Protein AF-A0A3S8ZA54-F1 (afdb_monomer_lite)

Foldseek 3Di:
DDDDDDDDDDDDDDDDDDDDDDDPDPPDPPPPPVPPPQDLDPQCPVVVVQQVVVCVVQVFAWQKWADDPQWIWTWTQDPQWTWIWIDGPPDIDIDTPGGDDPLSVVLVVQFPAGQVNLQSLQSVVPPAHFRMKHFDRPPHNKIWTWGDDPNDIWTWIAHRHPRDIDTDDDPD

Structure (mmCIF, N/CA/C/O backbone):
data_AF-A0A3S8ZA54-F1
#
_entry.id   AF-A0A3S8ZA54-F1
#
loop_
_atom_site.group_PDB
_atom_site.id
_atom_site.type_symbol
_atom_site.label_atom_id
_atom_site.label_alt_id
_atom_site.label_comp_id
_atom_site.label_asym_id
_atom_site.label_entity_id
_atom_site.label_seq_id
_atom_site.pdbx_PDB_ins_code
_atom_site.Cartn_x
_atom_site.Cartn_y
_atom_site.Cartn_z
_atom_site.occupancy
_atom_site.B_iso_or_equiv
_atom_site.auth_seq_id
_atom_site.auth_comp_id
_atom_site.auth_asym_id
_atom_site.auth_atom_id
_atom_site.pdbx_PDB_model_num
ATOM 1 N N . MET A 1 1 ? 38.307 -68.777 -44.151 1.00 34.78 1 MET A N 1
ATOM 2 C CA . MET A 1 1 ? 38.525 -69.074 -42.720 1.00 34.78 1 MET A CA 1
ATOM 3 C C . MET A 1 1 ? 37.681 -68.103 -41.916 1.00 34.78 1 MET A C 1
ATOM 5 O O . MET A 1 1 ? 37.794 -66.921 -42.185 1.00 34.78 1 MET A O 1
ATOM 9 N N . ASN A 1 2 ? 36.832 -68.652 -41.040 1.00 37.47 2 ASN A N 1
ATOM 10 C CA . ASN A 1 2 ? 36.289 -68.130 -39.772 1.00 37.47 2 ASN A CA 1
ATOM 11 C C . ASN A 1 2 ? 35.809 -66.656 -39.742 1.00 37.47 2 ASN A C 1
ATOM 13 O O . ASN A 1 2 ? 36.573 -65.750 -40.010 1.00 37.47 2 ASN A O 1
ATOM 17 N N . GLY A 1 3 ? 34.593 -66.310 -39.331 1.00 37.53 3 GLY A N 1
ATOM 18 C CA . GLY A 1 3 ? 33.652 -67.047 -38.510 1.00 37.53 3 GLY A CA 1
ATOM 19 C C . GLY A 1 3 ? 32.337 -66.281 -38.340 1.00 37.53 3 GLY A C 1
ATOM 20 O O . GLY A 1 3 ? 32.199 -65.103 -38.649 1.00 37.53 3 GLY A O 1
ATOM 21 N N . MET A 1 4 ? 31.373 -67.063 -37.892 1.00 36.94 4 MET A N 1
ATOM 22 C CA . MET A 1 4 ? 29.955 -66.823 -37.678 1.00 36.94 4 MET A CA 1
ATOM 23 C C . MET A 1 4 ? 29.701 -66.086 -36.349 1.00 36.94 4 MET A C 1
ATOM 25 O O . MET A 1 4 ? 30.394 -66.386 -35.387 1.00 36.94 4 MET A O 1
ATOM 29 N N . TRP A 1 5 ? 28.666 -65.233 -36.282 1.00 38.31 5 TRP A N 1
ATOM 30 C CA . TRP A 1 5 ? 27.576 -65.193 -35.270 1.00 38.31 5 TRP A CA 1
ATOM 31 C C . TRP A 1 5 ? 26.669 -63.974 -35.574 1.00 38.31 5 TRP A C 1
ATOM 33 O O . TRP A 1 5 ? 27.153 -62.858 -35.668 1.00 38.31 5 TRP A O 1
ATOM 43 N N . LYS A 1 6 ? 25.419 -64.162 -36.042 1.00 42.44 6 LYS A N 1
ATOM 44 C CA . LYS A 1 6 ? 24.161 -64.281 -35.255 1.00 42.44 6 LYS A CA 1
ATOM 45 C C . LYS A 1 6 ? 23.939 -63.052 -34.330 1.00 42.44 6 LYS A C 1
ATOM 47 O O . LYS A 1 6 ? 24.800 -62.797 -33.513 1.00 42.44 6 LYS A O 1
ATOM 52 N N . ARG A 1 7 ? 22.802 -62.332 -34.284 1.00 42.28 7 ARG A N 1
ATOM 53 C CA . ARG A 1 7 ? 21.432 -62.508 -34.821 1.00 42.28 7 ARG A CA 1
ATOM 54 C C . ARG A 1 7 ? 20.533 -61.345 -34.284 1.00 42.28 7 ARG A C 1
ATOM 56 O O . ARG A 1 7 ? 20.831 -60.866 -33.198 1.00 42.28 7 ARG A O 1
ATOM 63 N N . TRP A 1 8 ? 19.402 -61.050 -34.958 1.00 34.47 8 TRP A N 1
ATOM 64 C CA . TRP A 1 8 ? 18.222 -60.225 -34.541 1.00 34.47 8 TRP A CA 1
ATOM 65 C C . TRP A 1 8 ? 18.430 -58.689 -34.487 1.00 34.47 8 TRP A C 1
ATOM 67 O O . TRP A 1 8 ? 19.522 -58.249 -34.181 1.00 34.47 8 TRP A O 1
ATOM 77 N N . ALA A 1 9 ? 17.480 -57.793 -34.786 1.00 39.09 9 ALA A N 1
ATOM 78 C CA . ALA A 1 9 ? 16.018 -57.845 -34.879 1.00 39.09 9 ALA A CA 1
ATOM 79 C C . ALA A 1 9 ? 15.510 -56.781 -35.897 1.00 39.09 9 ALA A C 1
ATOM 81 O O . ALA A 1 9 ? 16.189 -55.789 -36.137 1.00 39.09 9 ALA A O 1
ATOM 82 N N . ALA A 1 10 ? 14.442 -57.089 -36.645 1.00 38.06 10 ALA A N 1
ATOM 83 C CA . ALA A 1 10 ? 13.109 -56.454 -36.558 1.00 38.06 10 ALA A CA 1
ATOM 84 C C . ALA A 1 10 ? 13.080 -54.975 -37.010 1.00 38.06 10 ALA A C 1
ATOM 86 O O . ALA A 1 10 ? 13.589 -54.095 -36.333 1.00 38.06 10 ALA A O 1
ATOM 87 N N . ALA A 1 11 ? 12.653 -54.720 -38.251 1.00 37.09 11 ALA A N 1
ATOM 88 C CA . ALA A 1 11 ? 11.262 -54.393 -38.622 1.00 37.09 11 ALA A CA 1
ATOM 89 C C . ALA A 1 11 ? 10.904 -52.947 -38.228 1.00 37.09 11 ALA A C 1
ATOM 91 O O . ALA A 1 11 ? 10.769 -52.631 -37.057 1.00 37.09 11 ALA A O 1
ATOM 92 N N . ALA A 1 12 ? 10.935 -52.046 -39.214 1.00 37.03 12 ALA A N 1
ATOM 93 C CA . ALA A 1 12 ? 9.744 -51.507 -39.892 1.00 37.03 12 ALA A CA 1
ATOM 94 C C . ALA A 1 12 ? 9.134 -50.350 -39.078 1.00 37.03 12 ALA A C 1
ATOM 96 O O . ALA A 1 12 ? 8.726 -50.525 -37.942 1.00 37.03 12 ALA A O 1
ATOM 97 N N . LEU A 1 13 ? 9.101 -49.128 -39.602 1.00 37.69 13 LEU A N 1
ATOM 98 C CA . LEU A 1 13 ? 8.132 -48.767 -40.628 1.00 37.69 13 LEU A CA 1
ATOM 99 C C . LEU A 1 13 ? 8.677 -47.648 -41.533 1.00 37.69 13 LEU A C 1
ATOM 101 O O . LEU A 1 13 ? 9.100 -46.598 -41.060 1.00 37.69 13 LEU A O 1
ATOM 105 N N . VAL A 1 14 ? 8.614 -47.878 -42.841 1.00 46.19 14 VAL A N 1
ATOM 106 C CA . VAL A 1 14 ? 8.621 -46.840 -43.878 1.00 46.19 14 VAL A CA 1
ATOM 107 C C . VAL A 1 14 ? 7.166 -46.631 -44.278 1.00 46.19 14 VAL A C 1
ATOM 109 O O . VAL A 1 14 ? 6.482 -47.628 -44.470 1.00 46.19 14 VAL A O 1
ATOM 112 N N . LEU A 1 15 ? 6.716 -45.383 -44.417 1.00 35.38 15 LEU A N 1
ATOM 113 C CA . LEU A 1 15 ? 5.737 -44.909 -45.414 1.00 35.38 15 LEU A CA 1
ATOM 114 C C . LEU A 1 15 ? 5.642 -43.376 -45.233 1.00 35.38 15 LEU A C 1
ATOM 116 O O . LEU A 1 15 ? 5.084 -42.903 -44.252 1.00 35.38 15 LEU A O 1
ATOM 120 N N . SER A 1 16 ? 6.452 -42.588 -45.944 1.00 48.59 16 SER A N 1
ATOM 121 C CA . SER A 1 16 ? 6.253 -42.087 -47.320 1.00 48.59 16 SER A CA 1
ATOM 122 C C . SER A 1 16 ? 5.250 -40.941 -47.404 1.00 48.59 16 SER A C 1
ATOM 124 O O . SER A 1 16 ? 4.060 -41.206 -47.317 1.00 48.59 16 SER A O 1
ATOM 126 N N . VAL A 1 17 ? 5.726 -39.739 -47.761 1.00 40.97 17 VAL A N 1
ATOM 127 C CA . VAL A 1 17 ? 5.176 -38.971 -48.893 1.00 40.97 17 VAL A CA 1
ATOM 128 C C . VAL A 1 17 ? 6.304 -38.167 -49.564 1.00 40.97 17 VAL A C 1
ATOM 130 O O . VAL A 1 17 ? 7.225 -37.704 -48.899 1.00 40.97 17 VAL A O 1
ATOM 133 N N . ALA A 1 18 ? 6.214 -38.106 -50.895 1.00 40.75 18 ALA A N 1
ATOM 134 C CA . ALA A 1 18 ? 6.870 -37.243 -51.884 1.00 40.75 18 ALA A CA 1
ATOM 135 C C . ALA A 1 18 ? 7.381 -35.881 -51.362 1.00 40.75 18 ALA A C 1
ATOM 137 O O . ALA A 1 18 ? 6.789 -35.303 -50.466 1.00 40.75 18 ALA A O 1
ATOM 138 N N . GLY A 1 19 ? 8.433 -35.256 -51.886 1.00 34.53 19 GLY A N 1
ATOM 139 C CA . GLY A 1 19 ? 9.005 -35.296 -53.228 1.00 34.53 19 GLY A CA 1
ATOM 140 C C . GLY A 1 19 ? 9.179 -33.847 -53.704 1.00 34.53 19 GLY A C 1
ATOM 141 O O . GLY A 1 19 ? 8.185 -33.138 -53.760 1.00 34.53 19 GLY A O 1
ATOM 142 N N . CYS A 1 20 ? 10.420 -33.474 -54.066 1.00 39.59 20 CYS A N 1
ATOM 143 C CA . CYS A 1 20 ? 10.855 -32.247 -54.771 1.00 39.59 20 CYS A CA 1
ATOM 144 C C . CYS A 1 20 ? 10.571 -30.893 -54.073 1.00 39.59 20 CYS A C 1
ATOM 146 O O . CYS A 1 20 ? 9.511 -30.679 -53.522 1.00 39.59 20 CYS A O 1
ATOM 148 N N . ALA A 1 21 ? 11.408 -29.859 -54.105 1.00 39.62 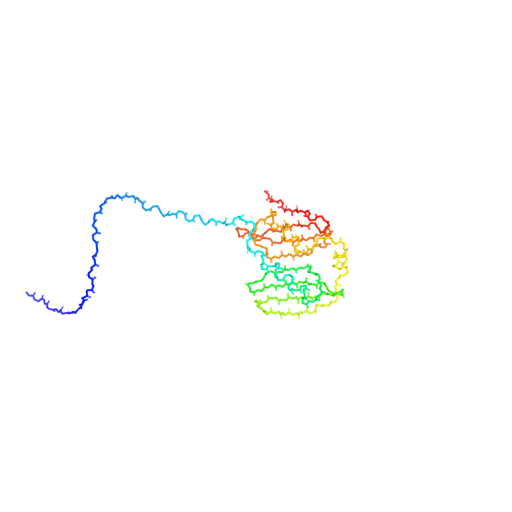21 ALA A N 1
ATOM 149 C CA . ALA A 1 21 ? 12.748 -29.614 -54.617 1.00 39.62 21 ALA A CA 1
ATOM 150 C C . ALA A 1 21 ? 13.157 -28.206 -54.105 1.00 39.62 21 ALA A C 1
ATOM 152 O O . ALA A 1 21 ? 12.297 -27.342 -54.004 1.00 39.62 21 ALA A O 1
ATOM 153 N N . THR A 1 22 ? 14.451 -27.999 -53.826 1.00 50.91 22 THR A N 1
ATOM 154 C CA . THR A 1 22 ? 15.208 -26.722 -53.877 1.00 50.91 22 THR A CA 1
ATOM 155 C C . THR A 1 22 ? 14.576 -25.468 -53.242 1.00 50.91 22 THR A C 1
ATOM 157 O O . THR A 1 22 ? 13.712 -24.831 -53.836 1.00 50.91 22 THR A O 1
ATOM 160 N N . THR A 1 23 ? 15.127 -25.021 -52.112 1.00 47.66 23 THR A N 1
ATOM 161 C CA . THR A 1 23 ? 15.964 -23.805 -51.996 1.00 47.66 23 THR A CA 1
ATOM 162 C C . THR A 1 23 ? 16.631 -23.873 -50.617 1.00 47.66 23 THR A C 1
ATOM 164 O O . THR A 1 23 ? 15.945 -23.991 -49.608 1.00 47.66 23 THR A O 1
ATOM 167 N N . ASP A 1 24 ? 17.965 -23.913 -50.590 1.00 50.34 24 ASP A N 1
ATOM 168 C CA . ASP A 1 24 ? 18.790 -23.836 -49.375 1.00 50.34 24 ASP A CA 1
ATOM 169 C C . ASP A 1 24 ? 18.752 -22.381 -48.873 1.00 50.34 24 ASP A C 1
ATOM 171 O O . ASP A 1 24 ? 19.684 -21.606 -49.081 1.00 50.34 24 ASP A O 1
ATOM 175 N N . ASP A 1 25 ? 17.628 -21.969 -48.288 1.00 53.06 25 ASP A N 1
ATOM 176 C CA . ASP A 1 25 ? 17.610 -20.766 -47.462 1.00 53.06 25 ASP A CA 1
ATOM 177 C C . ASP A 1 25 ? 18.165 -21.152 -46.085 1.00 53.06 25 ASP A C 1
ATOM 179 O O . ASP A 1 25 ? 17.666 -22.106 -45.473 1.00 53.06 25 ASP A O 1
ATOM 183 N N . PRO A 1 26 ? 19.205 -20.468 -45.571 1.00 56.91 26 PRO A N 1
ATOM 184 C CA . PRO A 1 26 ? 19.686 -20.743 -44.230 1.00 56.91 26 PRO A CA 1
ATOM 185 C C . PRO A 1 26 ? 18.531 -20.532 -43.250 1.00 56.91 26 PRO A C 1
ATOM 187 O O . PRO A 1 26 ? 17.890 -19.482 -43.248 1.00 56.91 26 PRO A O 1
ATOM 190 N N . TYR A 1 27 ? 18.268 -21.534 -42.409 1.00 54.16 27 TYR A N 1
ATOM 191 C CA . TYR A 1 27 ? 17.328 -21.397 -41.304 1.00 54.16 27 TYR A CA 1
ATOM 192 C C . TYR A 1 2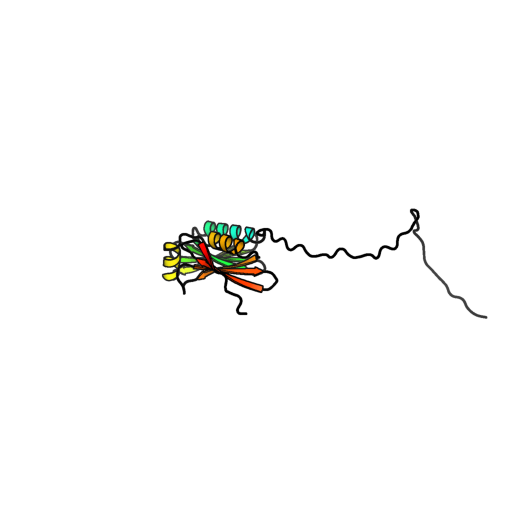7 ? 17.854 -20.320 -40.349 1.00 54.16 27 TYR A C 1
ATOM 194 O O . TYR A 1 27 ? 18.735 -20.571 -39.526 1.00 54.16 27 TYR A O 1
ATOM 202 N N . ILE A 1 28 ? 17.334 -19.104 -40.492 1.00 56.88 28 ILE A N 1
ATOM 203 C CA . ILE A 1 28 ? 17.448 -18.052 -39.490 1.00 56.88 28 ILE A CA 1
ATOM 204 C C . ILE A 1 28 ? 16.364 -18.392 -38.463 1.00 56.88 28 ILE A C 1
ATOM 206 O O . ILE A 1 28 ? 15.182 -18.323 -38.816 1.00 56.88 28 ILE A O 1
ATOM 210 N N . PRO A 1 29 ? 16.704 -18.822 -37.231 1.00 45.53 29 PRO A N 1
ATOM 211 C CA . PRO A 1 29 ? 15.678 -18.955 -36.208 1.00 45.53 29 PRO A CA 1
ATOM 212 C C . PRO A 1 29 ? 14.992 -17.591 -36.087 1.00 45.53 29 PRO A C 1
ATOM 214 O O . PRO A 1 29 ? 15.700 -16.579 -36.115 1.00 45.53 29 PRO A O 1
ATOM 217 N N . PRO A 1 30 ? 13.653 -17.516 -35.976 1.00 42.28 30 PRO A N 1
ATOM 218 C CA . PRO A 1 30 ? 13.045 -16.251 -35.613 1.00 42.28 30 PRO A CA 1
ATOM 219 C C . PRO A 1 30 ? 13.743 -15.808 -34.331 1.00 42.28 30 PRO A C 1
ATOM 221 O O . PRO A 1 30 ? 13.799 -16.576 -33.365 1.00 42.28 30 PRO A O 1
ATOM 224 N N . SER A 1 31 ? 14.354 -14.622 -34.354 1.00 45.94 31 SER A N 1
ATOM 225 C CA . SER A 1 31 ? 14.771 -13.965 -33.127 1.00 45.94 31 SER A CA 1
ATOM 226 C C . SER A 1 31 ? 13.528 -13.929 -32.259 1.00 45.94 31 SER A C 1
ATOM 228 O O . SER A 1 31 ? 12.608 -13.160 -32.520 1.00 45.94 31 SER A O 1
ATOM 230 N N . ALA A 1 32 ? 13.475 -14.801 -31.258 1.00 45.22 32 ALA A N 1
ATOM 231 C CA . ALA A 1 32 ? 12.578 -14.638 -30.140 1.00 45.22 32 ALA A CA 1
ATOM 232 C C . ALA A 1 32 ? 13.137 -13.459 -29.340 1.00 45.22 32 ALA A C 1
ATOM 234 O O . ALA A 1 32 ? 13.717 -13.622 -28.272 1.00 45.22 32 ALA A O 1
ATOM 235 N N . THR A 1 33 ? 13.023 -12.255 -29.900 1.00 40.66 33 THR A N 1
ATOM 236 C CA . THR A 1 33 ? 12.753 -11.090 -29.077 1.00 40.66 33 THR A CA 1
ATOM 237 C C . THR A 1 33 ? 11.468 -11.453 -28.365 1.00 40.66 33 THR A C 1
ATOM 239 O O . THR A 1 33 ? 10.404 -11.472 -28.978 1.00 40.66 33 THR A O 1
ATOM 242 N N . ALA A 1 34 ? 11.602 -11.880 -27.110 1.00 40.81 34 ALA A N 1
ATOM 243 C CA . ALA A 1 34 ? 10.499 -11.826 -26.182 1.00 40.81 34 ALA A CA 1
ATOM 244 C C . ALA A 1 34 ? 10.001 -10.385 -26.267 1.00 40.81 34 ALA A C 1
ATOM 246 O O . ALA A 1 34 ? 10.707 -9.458 -25.870 1.00 40.81 34 ALA A O 1
ATOM 247 N N . GLU A 1 35 ? 8.864 -10.190 -26.925 1.00 37.69 35 GLU A N 1
ATOM 248 C CA . GLU A 1 35 ? 8.132 -8.945 -26.823 1.00 37.69 35 GLU A CA 1
ATOM 249 C C . GLU A 1 35 ? 7.751 -8.872 -25.347 1.00 37.69 35 GLU A C 1
ATOM 251 O O . GLU A 1 35 ? 6.853 -9.578 -24.891 1.00 37.69 35 GLU A O 1
ATOM 256 N N . ILE A 1 36 ? 8.541 -8.130 -24.568 1.00 41.06 36 ILE A N 1
ATOM 257 C CA . ILE A 1 36 ? 8.117 -7.706 -23.245 1.00 41.06 36 ILE A CA 1
ATOM 258 C C . ILE A 1 36 ? 6.880 -6.870 -23.529 1.00 41.06 36 ILE A C 1
ATOM 260 O O . ILE A 1 36 ? 6.958 -5.838 -24.197 1.00 41.06 36 ILE A O 1
ATOM 264 N N . ASP A 1 37 ? 5.731 -7.398 -23.129 1.00 40.78 37 ASP A N 1
ATOM 265 C CA . ASP A 1 37 ? 4.467 -6.693 -23.192 1.00 40.78 37 ASP A CA 1
ATOM 266 C C . ASP A 1 37 ? 4.596 -5.443 -22.313 1.00 40.78 37 ASP A C 1
ATOM 268 O O . ASP A 1 37 ? 4.563 -5.520 -21.087 1.00 40.78 37 ASP A O 1
ATOM 272 N N . THR A 1 38 ? 4.844 -4.301 -22.956 1.00 41.66 38 THR A N 1
ATOM 273 C CA . THR A 1 38 ? 4.939 -2.972 -22.337 1.00 41.66 38 THR A CA 1
ATOM 274 C C . THR A 1 38 ? 3.587 -2.260 -22.306 1.00 41.66 38 THR A C 1
ATOM 276 O O . THR A 1 38 ? 3.522 -1.052 -22.069 1.00 41.66 38 THR A O 1
ATOM 279 N N . SER A 1 39 ? 2.486 -2.989 -22.531 1.00 41.06 39 SER A N 1
ATOM 280 C CA . SER A 1 39 ? 1.160 -2.544 -22.102 1.00 41.06 39 SER A CA 1
ATOM 281 C C . SER A 1 39 ? 1.221 -2.228 -20.596 1.00 41.06 39 SER A C 1
ATOM 283 O O . SER A 1 39 ? 1.932 -2.938 -19.884 1.00 41.06 39 SER A O 1
ATOM 285 N N . PRO A 1 40 ? 0.540 -1.189 -20.076 1.00 46.25 40 PRO A N 1
ATOM 286 C CA . PRO A 1 40 ? 0.483 -0.934 -18.631 1.00 46.25 40 PRO A CA 1
ATOM 287 C C . PRO A 1 40 ? -0.066 -2.202 -17.948 1.00 46.25 40 PRO A C 1
ATOM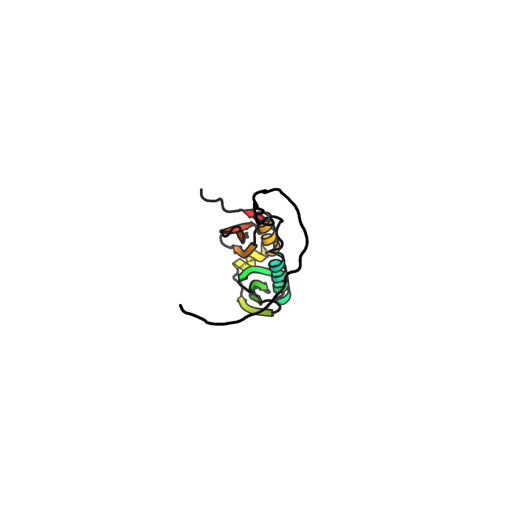 289 O O . PRO A 1 40 ? -1.231 -2.557 -18.115 1.00 46.25 40 PRO A O 1
ATOM 292 N N . GLY A 1 41 ? 0.823 -3.003 -17.358 1.00 39.94 41 GLY A N 1
ATOM 293 C CA . GLY A 1 41 ? 0.723 -4.458 -17.510 1.00 39.94 41 GLY A CA 1
ATOM 294 C C . GLY A 1 41 ? -0.312 -5.175 -16.624 1.00 39.94 41 GLY A C 1
ATOM 295 O O . GLY A 1 41 ? -0.590 -4.742 -15.506 1.00 39.94 41 GLY A O 1
ATOM 296 N N . PRO A 1 42 ? -0.803 -6.360 -17.047 1.00 44.81 42 PRO A N 1
ATOM 297 C CA . PRO A 1 42 ? -1.717 -7.247 -16.303 1.00 44.81 42 PRO A CA 1
ATOM 298 C C . PRO A 1 42 ? -1.122 -7.913 -15.036 1.00 44.81 42 PRO A C 1
ATOM 300 O O . PRO A 1 42 ? -1.687 -8.882 -14.529 1.00 44.81 42 PRO A O 1
ATOM 303 N N . ALA A 1 43 ? 0.002 -7.421 -14.500 1.00 57.66 43 ALA A N 1
ATOM 304 C CA . ALA A 1 43 ? 0.672 -7.997 -13.328 1.00 57.66 43 ALA A CA 1
ATOM 305 C C . ALA A 1 43 ? 0.119 -7.487 -11.982 1.00 57.66 43 ALA A C 1
ATOM 307 O O . ALA A 1 43 ? 0.200 -8.196 -10.981 1.00 57.66 43 ALA A O 1
ATOM 308 N N . ASN A 1 44 ? -0.478 -6.289 -11.945 1.00 74.31 44 ASN A N 1
ATOM 309 C CA . ASN A 1 44 ? -0.911 -5.670 -10.685 1.00 74.31 44 ASN A CA 1
ATOM 310 C C . ASN A 1 44 ? -2.390 -5.941 -10.350 1.00 74.31 44 ASN A C 1
ATOM 312 O O . ASN A 1 44 ? -2.821 -5.673 -9.237 1.00 74.31 44 ASN A O 1
ATOM 316 N N . THR A 1 45 ? -3.189 -6.534 -11.245 1.00 84.12 45 THR A N 1
ATOM 317 C CA . THR A 1 45 ? -4.606 -6.849 -10.952 1.00 84.12 45 THR A CA 1
ATOM 318 C C . THR A 1 45 ? -4.773 -7.705 -9.691 1.00 84.12 45 THR A C 1
ATOM 320 O O . THR A 1 45 ? -5.730 -7.528 -8.933 1.00 84.12 45 THR A O 1
ATOM 323 N N . GLU A 1 46 ? -3.819 -8.602 -9.431 1.00 88.50 46 GLU A N 1
ATOM 324 C CA . GLU A 1 46 ? -3.795 -9.404 -8.209 1.00 88.50 46 GLU A CA 1
ATOM 325 C C . GLU A 1 46 ? -3.588 -8.543 -6.953 1.00 88.50 46 GLU A C 1
ATOM 327 O O . GLU A 1 46 ? -4.320 -8.726 -5.981 1.00 88.50 46 GLU A O 1
ATOM 332 N N . ILE A 1 47 ? -2.672 -7.563 -6.979 1.00 92.00 47 ILE A N 1
ATOM 333 C CA . ILE A 1 47 ? -2.392 -6.713 -5.809 1.00 92.00 47 ILE A CA 1
ATOM 334 C C . ILE A 1 47 ? -3.610 -5.873 -5.427 1.00 92.00 47 ILE A C 1
ATOM 336 O O . ILE A 1 47 ? -3.953 -5.806 -4.249 1.00 92.00 47 ILE A O 1
ATOM 340 N N . PHE A 1 48 ? -4.322 -5.323 -6.415 1.00 93.62 48 PHE A N 1
ATOM 341 C CA . PHE A 1 48 ? -5.548 -4.557 -6.181 1.00 93.62 48 PHE A CA 1
ATOM 342 C C . PHE A 1 48 ? -6.646 -5.425 -5.569 1.00 93.62 48 PHE A C 1
ATOM 344 O O . PHE A 1 48 ? -7.250 -5.046 -4.569 1.00 93.62 48 PHE A O 1
ATOM 351 N N . SER A 1 49 ? -6.840 -6.631 -6.112 1.00 93.12 49 SER A N 1
ATOM 352 C CA . SER A 1 49 ? -7.824 -7.585 -5.586 1.00 93.12 49 SER A CA 1
ATOM 353 C C . SER A 1 49 ? -7.501 -7.998 -4.147 1.00 93.12 49 SER A C 1
ATOM 355 O O . SER A 1 49 ? -8.399 -8.232 -3.340 1.00 93.12 49 SER A O 1
ATOM 357 N N . VAL A 1 50 ? -6.213 -8.118 -3.812 1.00 94.62 50 VAL A N 1
ATOM 358 C CA . VAL A 1 50 ? -5.773 -8.451 -2.456 1.00 94.62 50 VAL A CA 1
ATOM 359 C C . VAL A 1 50 ? -5.981 -7.286 -1.492 1.00 94.62 50 VAL A C 1
ATOM 361 O O . VAL A 1 50 ? -6.468 -7.529 -0.388 1.00 94.62 50 VAL A O 1
ATOM 364 N N . ILE A 1 51 ? -5.649 -6.056 -1.892 1.00 96.56 51 ILE A N 1
ATOM 365 C CA . ILE A 1 51 ? -5.891 -4.853 -1.086 1.00 96.56 51 ILE A CA 1
ATOM 366 C C . ILE A 1 51 ? -7.384 -4.733 -0.776 1.00 96.56 51 ILE A C 1
ATOM 368 O O . ILE A 1 51 ? -7.750 -4.742 0.396 1.00 96.56 51 ILE A O 1
ATOM 372 N N . GLU A 1 52 ? -8.243 -4.773 -1.799 1.00 95.81 52 GLU A N 1
ATOM 373 C CA . GLU A 1 52 ? -9.701 -4.689 -1.635 1.00 95.81 52 GLU A CA 1
ATOM 374 C C . GLU A 1 52 ? -10.224 -5.786 -0.694 1.00 95.81 52 GLU A C 1
ATOM 376 O O . GLU A 1 52 ? -11.022 -5.539 0.215 1.00 95.81 52 GLU A O 1
ATOM 381 N N . ARG A 1 53 ? -9.739 -7.023 -0.864 1.00 95.56 53 ARG A N 1
ATOM 382 C CA . ARG A 1 53 ? -10.137 -8.142 -0.004 1.00 95.56 53 ARG A CA 1
ATOM 383 C C . ARG A 1 53 ? -9.663 -7.958 1.436 1.00 95.56 53 ARG A C 1
ATOM 385 O O . ARG A 1 53 ? -10.387 -8.342 2.351 1.00 95.56 53 ARG A O 1
ATOM 392 N N . ALA A 1 54 ? -8.462 -7.424 1.648 1.00 96.81 54 ALA A N 1
ATOM 393 C CA . ALA A 1 54 ? -7.928 -7.167 2.979 1.00 96.81 54 ALA A CA 1
ATOM 394 C C . ALA A 1 54 ? -8.720 -6.065 3.690 1.00 96.81 54 ALA A C 1
ATOM 396 O O . ALA A 1 54 ? -9.182 -6.294 4.808 1.00 96.81 54 ALA A O 1
ATOM 397 N N . GLU A 1 55 ? -8.945 -4.937 3.016 1.00 97.06 55 GLU A N 1
ATOM 398 C CA . GLU A 1 55 ? -9.754 -3.813 3.499 1.00 97.06 55 GLU A CA 1
ATOM 399 C C . GLU A 1 55 ? -11.177 -4.260 3.842 1.00 97.06 55 GLU A C 1
ATOM 401 O O . GLU A 1 55 ? -11.652 -4.011 4.947 1.00 97.06 55 GLU A O 1
ATOM 406 N N . SER A 1 56 ? -11.823 -5.034 2.964 1.00 97.19 56 SER A N 1
ATOM 407 C CA . SER A 1 56 ? -13.176 -5.549 3.206 1.00 97.19 56 SER A CA 1
ATOM 408 C C . SER A 1 56 ? -13.265 -6.506 4.399 1.00 97.19 56 SER A C 1
ATOM 410 O O . SER A 1 56 ? -14.312 -6.579 5.043 1.00 97.19 56 SER A O 1
ATOM 412 N N . VAL A 1 57 ? -12.217 -7.287 4.675 1.00 96.38 57 VAL A N 1
ATOM 413 C CA . VAL A 1 57 ? -12.242 -8.302 5.739 1.00 96.38 57 VAL A CA 1
ATOM 414 C C . VAL A 1 57 ? -12.059 -7.693 7.124 1.00 96.38 57 VAL A C 1
ATOM 416 O O . VAL A 1 57 ? -12.589 -8.241 8.096 1.00 96.38 57 VAL A O 1
ATOM 419 N N . VAL A 1 58 ? -11.307 -6.598 7.230 1.00 95.75 58 VAL A N 1
ATOM 420 C CA . VAL A 1 58 ? -11.055 -5.933 8.515 1.00 95.75 58 VAL A CA 1
ATOM 421 C C . VAL A 1 58 ? -11.743 -4.578 8.653 1.00 95.75 58 VAL A C 1
ATOM 423 O O . VAL A 1 58 ? -11.627 -3.996 9.721 1.00 95.75 58 VAL A O 1
ATOM 426 N N . ASP A 1 59 ? -12.478 -4.126 7.632 1.00 96.81 59 ASP A N 1
ATOM 427 C CA . ASP A 1 59 ? -13.164 -2.828 7.573 1.00 96.81 59 ASP A CA 1
ATOM 428 C C . ASP A 1 59 ? -12.202 -1.676 7.900 1.00 96.81 59 ASP A C 1
ATOM 430 O O . ASP A 1 59 ? -12.238 -1.068 8.970 1.00 96.81 59 ASP A O 1
ATOM 434 N N . GLY A 1 60 ? -11.235 -1.457 7.009 1.00 96.12 60 GLY A N 1
ATOM 435 C CA . GLY A 1 60 ? -10.188 -0.460 7.207 1.00 96.12 60 GLY A CA 1
ATOM 436 C C . GLY A 1 60 ? -9.496 -0.053 5.915 1.00 96.12 60 GLY A C 1
ATOM 437 O O . GLY A 1 60 ? -9.874 -0.502 4.837 1.00 96.12 60 GLY A O 1
ATOM 438 N N . SER A 1 61 ? -8.462 0.773 6.049 1.00 96.62 61 SER A N 1
ATOM 439 C CA . SER A 1 61 ? -7.703 1.338 4.929 1.00 96.62 61 SER A CA 1
ATOM 440 C C . SER A 1 61 ? -6.308 0.726 4.853 1.00 96.62 61 SER A C 1
ATOM 442 O O . SER A 1 61 ? -5.590 0.673 5.859 1.00 96.62 61 SER A O 1
ATOM 444 N N . ALA A 1 62 ? -5.899 0.255 3.678 1.00 97.56 62 ALA A N 1
ATOM 445 C CA . ALA A 1 62 ? -4.567 -0.299 3.494 1.00 97.56 62 ALA A CA 1
ATOM 446 C C . ALA A 1 62 ? -3.496 0.800 3.583 1.00 97.56 62 ALA A C 1
ATOM 448 O O . ALA A 1 62 ? -3.565 1.828 2.915 1.00 97.56 62 ALA A O 1
ATOM 449 N N . VAL A 1 63 ? -2.471 0.548 4.396 1.00 97.19 63 VAL A N 1
ATOM 450 C CA . VAL A 1 63 ? -1.302 1.428 4.595 1.00 97.19 63 VAL A CA 1
ATOM 451 C C . VAL A 1 63 ? 0.000 0.766 4.142 1.00 97.19 63 VAL A C 1
ATOM 453 O O . VAL A 1 63 ? 1.068 1.375 4.130 1.00 97.19 63 VAL A O 1
ATOM 456 N N . GLY A 1 64 ? -0.066 -0.503 3.745 1.00 97.75 64 GLY A N 1
ATOM 457 C CA . GLY A 1 64 ? 1.028 -1.145 3.042 1.00 97.75 64 GLY A CA 1
ATOM 458 C C . GLY A 1 64 ? 0.655 -2.509 2.492 1.00 97.75 64 GLY A C 1
ATOM 459 O O . GLY A 1 64 ? -0.256 -3.168 2.985 1.00 97.75 64 GLY A O 1
ATOM 460 N N . VAL A 1 65 ? 1.390 -2.942 1.480 1.00 97.81 65 VAL A N 1
ATOM 461 C CA . VAL A 1 65 ? 1.306 -4.262 0.872 1.00 97.81 65 VAL A CA 1
ATOM 462 C C . VAL A 1 65 ? 2.706 -4.747 0.513 1.00 97.81 65 VAL A C 1
ATOM 464 O O . VAL A 1 65 ? 3.551 -3.982 0.055 1.00 97.81 65 VAL A O 1
ATOM 467 N N . GLU A 1 66 ? 2.955 -6.033 0.712 1.00 97.12 66 GLU A N 1
ATOM 468 C CA . GLU A 1 66 ? 4.189 -6.708 0.328 1.00 97.12 66 GLU A CA 1
ATOM 469 C C . GLU A 1 66 ? 3.836 -8.005 -0.404 1.00 97.12 66 GLU A C 1
ATOM 471 O O . GLU A 1 66 ? 3.110 -8.855 0.125 1.00 97.12 66 GLU A O 1
ATOM 476 N N . ALA A 1 67 ? 4.360 -8.164 -1.617 1.00 93.56 67 ALA A N 1
ATOM 477 C CA . ALA A 1 67 ? 4.303 -9.409 -2.358 1.00 93.56 67 ALA A CA 1
ATOM 478 C C . ALA A 1 67 ? 5.395 -10.360 -1.851 1.00 93.56 67 ALA A C 1
ATOM 480 O O . ALA A 1 67 ? 6.574 -10.020 -1.762 1.00 93.56 67 ALA A O 1
ATOM 481 N N . ARG A 1 68 ? 5.002 -11.595 -1.562 1.00 89.81 68 ARG A N 1
ATOM 482 C CA . ARG A 1 68 ? 5.877 -12.717 -1.214 1.00 89.81 68 ARG A CA 1
ATOM 483 C C . ARG A 1 68 ? 5.674 -13.834 -2.233 1.00 89.81 68 ARG A C 1
ATOM 485 O O . ARG A 1 68 ? 4.721 -13.803 -3.001 1.00 89.81 68 ARG A O 1
ATOM 492 N N . LEU A 1 69 ? 6.572 -14.822 -2.235 1.00 82.62 69 LEU A N 1
ATOM 493 C CA . LEU A 1 69 ? 6.640 -15.867 -3.270 1.00 82.62 69 LEU A CA 1
ATOM 494 C C . LEU A 1 69 ? 5.274 -16.484 -3.626 1.00 82.62 69 LEU A C 1
ATOM 496 O O . LEU A 1 69 ? 4.971 -16.624 -4.802 1.00 82.62 69 LEU A O 1
ATOM 500 N N . ASP A 1 70 ? 4.456 -16.790 -2.616 1.00 87.50 70 ASP A N 1
ATOM 501 C CA . ASP A 1 70 ? 3.136 -17.419 -2.777 1.00 87.50 70 ASP A CA 1
ATOM 502 C C . ASP A 1 70 ? 2.036 -16.696 -1.973 1.00 87.50 70 ASP A C 1
ATOM 504 O O . ASP A 1 70 ? 1.012 -17.287 -1.614 1.00 87.50 70 ASP A O 1
ATOM 508 N N . ALA A 1 71 ? 2.274 -15.440 -1.588 1.00 91.19 71 ALA A N 1
ATOM 509 C CA . ALA A 1 71 ? 1.392 -14.722 -0.677 1.00 91.19 71 ALA A CA 1
ATOM 510 C C . ALA A 1 71 ? 1.496 -13.209 -0.837 1.00 91.19 71 ALA A C 1
ATOM 512 O O . ALA A 1 71 ? 2.505 -12.686 -1.292 1.00 91.19 71 ALA A O 1
ATOM 513 N N . TYR A 1 72 ? 0.490 -12.509 -0.338 1.00 95.00 72 TYR A N 1
ATOM 514 C CA . TYR A 1 72 ? 0.529 -11.068 -0.136 1.00 95.00 72 TYR A CA 1
ATOM 515 C C . TYR A 1 72 ? 0.259 -10.766 1.325 1.00 95.00 72 TYR A C 1
ATOM 517 O O . TYR A 1 72 ? -0.632 -11.367 1.926 1.00 95.00 72 TYR A O 1
ATOM 525 N N . THR A 1 73 ? 0.999 -9.822 1.884 1.00 97.06 73 THR A N 1
ATOM 526 C CA . THR A 1 73 ? 0.746 -9.304 3.226 1.00 97.06 73 THR A CA 1
ATOM 527 C C . THR A 1 73 ? 0.310 -7.857 3.107 1.00 97.06 73 THR A C 1
ATOM 529 O O . THR A 1 73 ? 1.063 -7.040 2.591 1.00 97.06 73 THR A O 1
ATOM 532 N N . VAL A 1 74 ? -0.888 -7.539 3.590 1.00 98.06 74 VAL A N 1
ATOM 533 C CA . VAL A 1 74 ? -1.445 -6.183 3.603 1.00 98.06 74 VAL A CA 1
ATOM 534 C C . VAL A 1 74 ? -1.516 -5.694 5.042 1.00 98.06 74 VAL A C 1
ATOM 536 O O . VAL A 1 74 ? -2.086 -6.367 5.899 1.00 98.06 74 VAL A O 1
ATOM 539 N N . LYS A 1 75 ? -0.951 -4.523 5.321 1.00 98.00 75 LYS A N 1
ATOM 540 C CA . LYS A 1 75 ? -1.165 -3.803 6.577 1.00 98.00 75 LYS A CA 1
ATOM 541 C C . LYS A 1 75 ? -2.361 -2.880 6.405 1.00 98.00 75 LYS A C 1
ATOM 543 O O . LYS A 1 75 ? -2.389 -2.086 5.467 1.00 98.00 75 LYS A O 1
ATOM 548 N N . VAL A 1 76 ? -3.324 -2.984 7.308 1.00 98.00 76 VAL A N 1
ATOM 549 C CA . VAL A 1 76 ? -4.586 -2.244 7.261 1.00 98.00 76 VAL A CA 1
ATOM 550 C C . VAL A 1 76 ? -4.789 -1.519 8.587 1.00 98.00 76 VAL A C 1
ATOM 552 O O . VAL A 1 76 ? -4.685 -2.134 9.651 1.00 98.00 76 VAL A O 1
ATOM 555 N N . LEU A 1 77 ? -5.069 -0.219 8.515 1.00 97.00 77 LEU A N 1
ATOM 556 C CA . LEU A 1 77 ? -5.503 0.594 9.644 1.00 97.00 77 LEU A CA 1
ATOM 557 C C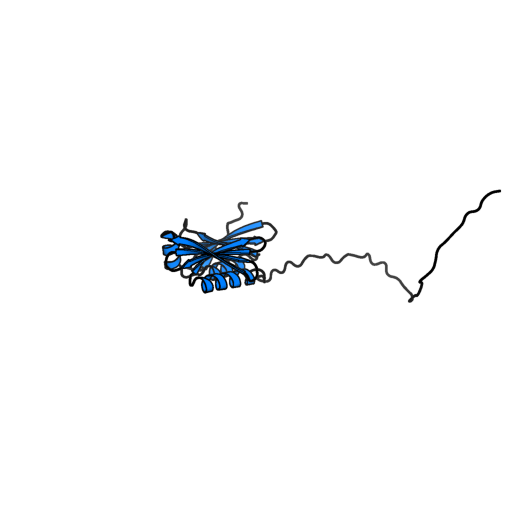 . LEU A 1 77 ? -7.025 0.475 9.783 1.00 97.00 77 LEU A C 1
ATOM 559 O O . LEU A 1 77 ? -7.760 0.793 8.852 1.00 97.00 77 LEU A O 1
ATOM 563 N N . THR A 1 78 ? -7.499 0.019 10.938 1.00 96.25 78 THR A N 1
ATOM 564 C CA . THR A 1 78 ? -8.927 -0.110 11.261 1.00 96.25 78 THR A CA 1
ATOM 565 C C . THR A 1 78 ? -9.148 0.263 12.723 1.00 96.25 78 THR A C 1
ATOM 567 O O . THR A 1 78 ? -8.429 -0.218 13.598 1.00 96.25 78 THR A O 1
ATOM 570 N N . ASP A 1 79 ? -10.096 1.161 12.998 1.00 94.19 79 ASP A N 1
ATOM 571 C CA . ASP A 1 79 ? -10.432 1.622 14.354 1.00 94.19 79 ASP A CA 1
ATOM 572 C C . ASP A 1 79 ? -9.209 2.039 15.211 1.00 94.19 79 ASP A C 1
ATOM 574 O O . ASP A 1 79 ? -9.108 1.672 16.385 1.00 94.19 79 ASP A O 1
ATOM 578 N N . GLY A 1 80 ? -8.238 2.754 14.622 1.00 93.81 80 GLY A N 1
ATOM 579 C CA . GLY A 1 80 ? -7.000 3.181 15.305 1.00 93.81 80 GLY A CA 1
ATOM 580 C C . GLY A 1 80 ? -6.011 2.042 15.601 1.00 93.81 80 GLY A C 1
ATOM 581 O O . GLY A 1 80 ? -5.108 2.169 16.426 1.00 93.81 80 GLY A O 1
ATOM 582 N N . ARG A 1 81 ? -6.190 0.879 14.967 1.00 95.25 81 ARG A N 1
ATOM 583 C CA . ARG A 1 81 ? -5.392 -0.332 15.187 1.00 95.25 81 ARG A CA 1
ATOM 584 C C . ARG A 1 81 ? -4.826 -0.856 13.882 1.00 95.25 81 ARG A C 1
ATOM 586 O O . ARG A 1 81 ? -5.479 -0.814 12.842 1.00 95.25 81 ARG A O 1
ATOM 593 N N . LEU A 1 82 ? -3.633 -1.438 13.955 1.00 96.44 82 LEU A N 1
ATOM 594 C CA . LEU A 1 82 ? -3.033 -2.126 12.818 1.00 96.44 82 LEU A CA 1
ATOM 595 C C . LEU A 1 82 ? -3.416 -3.606 12.810 1.00 96.44 82 LEU A C 1
ATOM 597 O O . LEU A 1 82 ? -3.217 -4.348 13.783 1.00 96.44 82 LEU A O 1
ATOM 601 N N . ALA A 1 83 ? -3.922 -4.045 11.665 1.00 97.25 83 ALA A N 1
ATOM 602 C CA . ALA A 1 83 ? -4.071 -5.441 11.304 1.00 97.25 83 ALA A CA 1
ATOM 603 C C . ALA A 1 83 ? -3.112 -5.783 10.159 1.00 97.25 83 ALA A C 1
ATOM 605 O O . ALA A 1 83 ? -2.881 -4.992 9.251 1.00 97.25 83 ALA A O 1
ATOM 606 N N . GLU A 1 84 ? -2.568 -6.988 10.197 1.00 97.81 84 GLU A N 1
ATOM 607 C CA . GLU A 1 84 ? -1.849 -7.608 9.098 1.00 97.81 84 GLU A CA 1
ATOM 608 C C . GLU A 1 84 ? -2.732 -8.711 8.516 1.00 97.81 84 GLU A C 1
ATOM 610 O O . GLU A 1 84 ? -3.149 -9.635 9.218 1.00 97.81 84 GLU A O 1
ATOM 615 N N . VAL A 1 85 ? -3.041 -8.603 7.230 1.00 97.56 85 VAL A N 1
ATOM 616 C CA . VAL A 1 85 ? -3.849 -9.563 6.488 1.00 97.56 85 VAL A CA 1
ATOM 617 C C . VAL A 1 85 ? -2.948 -10.266 5.485 1.00 97.56 85 VAL A C 1
ATOM 619 O O . VAL A 1 85 ? -2.500 -9.667 4.511 1.00 97.56 85 VAL A O 1
ATOM 622 N N . THR A 1 86 ? -2.686 -11.551 5.704 1.00 96.88 86 THR A N 1
ATOM 623 C CA . THR A 1 86 ? -1.962 -12.387 4.745 1.00 96.88 86 THR A CA 1
ATOM 624 C C . THR A 1 86 ? -2.949 -13.147 3.867 1.00 96.88 86 THR A C 1
ATOM 626 O O . THR A 1 86 ? -3.779 -13.920 4.355 1.00 96.88 86 THR A O 1
ATOM 629 N N . VAL A 1 87 ? -2.831 -12.964 2.558 1.00 93.88 87 VAL A N 1
ATOM 630 C CA . VAL A 1 87 ? -3.589 -13.675 1.530 1.00 93.88 87 VAL A CA 1
ATOM 631 C C . VAL A 1 87 ? -2.692 -14.731 0.889 1.00 93.88 87 VAL A C 1
ATOM 633 O O . VAL A 1 87 ? -1.653 -14.402 0.328 1.00 93.88 87 VAL A O 1
ATOM 636 N N . VAL A 1 88 ? -3.104 -16.000 0.967 1.00 91.25 88 VAL A N 1
ATOM 637 C CA . VAL A 1 88 ? -2.402 -17.150 0.363 1.00 91.25 88 VAL A CA 1
ATOM 638 C C . VAL A 1 88 ? -3.404 -17.919 -0.492 1.00 91.25 88 VAL A C 1
ATOM 640 O O . VAL A 1 88 ? -4.258 -18.642 0.032 1.00 91.25 88 VAL A O 1
ATOM 643 N N . GLY A 1 89 ? -3.364 -17.718 -1.810 1.00 85.56 89 GLY A N 1
ATOM 644 C CA . GLY A 1 89 ? -4.411 -18.193 -2.718 1.00 85.56 89 GLY A CA 1
ATOM 645 C C . GLY A 1 89 ? -5.808 -17.729 -2.272 1.00 85.56 89 GLY A C 1
ATOM 646 O O . GLY A 1 89 ? -6.089 -16.537 -2.118 1.00 85.56 89 GLY A O 1
ATOM 647 N N . THR A 1 90 ? -6.710 -18.676 -2.006 1.00 86.88 90 THR A N 1
ATOM 648 C CA . THR A 1 90 ? -8.059 -18.368 -1.492 1.00 86.88 90 THR A CA 1
ATOM 649 C C . THR A 1 90 ? -8.114 -18.203 0.031 1.00 86.88 90 THR A C 1
ATOM 651 O O . THR A 1 90 ? -9.156 -17.829 0.561 1.00 86.88 90 THR A O 1
ATOM 654 N N . GLY A 1 91 ? -7.031 -18.512 0.747 1.00 91.38 91 GLY A N 1
ATOM 655 C CA . GLY A 1 91 ? -6.946 -18.405 2.201 1.00 91.38 91 GLY A CA 1
ATOM 656 C C . GLY A 1 91 ? -6.662 -16.980 2.675 1.00 91.38 91 GLY A C 1
ATOM 657 O O . GLY A 1 91 ? -6.008 -16.200 1.980 1.00 91.38 91 GLY A O 1
ATOM 658 N N . ILE A 1 92 ? -7.152 -16.651 3.872 1.00 94.81 92 ILE A N 1
ATOM 659 C CA . ILE A 1 92 ? -6.899 -15.379 4.558 1.00 94.81 92 ILE A CA 1
ATOM 660 C C . ILE A 1 92 ? -6.475 -15.681 5.990 1.00 94.81 92 ILE A C 1
ATOM 662 O O . ILE A 1 92 ? -7.133 -16.454 6.690 1.00 94.81 92 ILE A O 1
ATOM 666 N N . ILE A 1 93 ? -5.387 -15.055 6.418 1.00 95.25 93 ILE A N 1
ATOM 667 C CA . ILE A 1 93 ? -4.907 -15.058 7.796 1.00 95.25 93 ILE A CA 1
ATOM 668 C C . ILE A 1 93 ? -4.925 -13.609 8.263 1.00 95.25 93 ILE A C 1
ATOM 670 O O . ILE A 1 93 ? -4.415 -12.736 7.571 1.00 95.25 93 ILE A O 1
ATOM 674 N N . ILE A 1 94 ? -5.517 -13.356 9.427 1.00 96.12 94 ILE A N 1
ATOM 675 C CA . ILE A 1 94 ? -5.581 -12.019 10.017 1.00 96.12 94 ILE A CA 1
ATOM 676 C C . ILE A 1 94 ? -4.807 -12.057 11.324 1.00 96.12 94 ILE A C 1
ATOM 678 O O . ILE A 1 94 ? -5.122 -12.850 12.216 1.00 96.12 94 ILE A O 1
ATOM 682 N N . ASN A 1 95 ? -3.822 -11.181 11.443 1.00 94.38 95 ASN A N 1
ATOM 683 C CA . ASN A 1 95 ? -3.054 -10.967 12.652 1.00 94.38 95 ASN A CA 1
ATOM 684 C C . ASN A 1 95 ? -3.279 -9.532 13.141 1.00 94.38 95 ASN A C 1
ATOM 686 O O . ASN A 1 95 ? -3.072 -8.577 12.404 1.00 94.38 95 ASN A O 1
ATOM 690 N N . ARG A 1 96 ? -3.729 -9.359 14.385 1.00 94.44 96 ARG A N 1
ATOM 691 C CA . ARG A 1 96 ? -3.929 -8.024 14.967 1.00 94.44 96 ARG A CA 1
ATOM 692 C C . ARG A 1 96 ? -2.638 -7.605 15.652 1.00 94.44 96 ARG A C 1
ATOM 694 O O . ARG A 1 96 ? -2.236 -8.249 16.618 1.00 94.44 96 ARG A O 1
ATOM 701 N N . LEU A 1 97 ? -2.006 -6.549 15.151 1.00 90.81 97 LEU A N 1
ATOM 702 C CA . LEU A 1 97 ? -0.678 -6.130 15.595 1.00 90.81 97 LEU A CA 1
ATOM 703 C C . LEU A 1 97 ? -0.732 -5.268 16.860 1.00 90.81 97 LEU A C 1
ATOM 705 O O . LEU A 1 97 ? 0.160 -5.367 17.697 1.00 90.81 97 LEU A O 1
ATOM 709 N N . GLY A 1 98 ? -1.797 -4.485 17.038 1.00 92.94 98 GLY A N 1
ATOM 710 C CA . GLY A 1 98 ? -1.932 -3.589 18.183 1.00 92.94 98 GLY A CA 1
ATOM 711 C C . GLY A 1 98 ? -2.583 -2.276 17.793 1.00 92.94 98 GLY A C 1
ATOM 712 O O . GLY A 1 98 ? -3.280 -2.213 16.782 1.00 92.94 98 GLY A O 1
ATOM 713 N N . ASP A 1 99 ? -2.373 -1.267 18.624 1.00 95.12 99 ASP A N 1
ATOM 714 C CA . ASP A 1 99 ? -2.739 0.110 18.308 1.00 95.12 99 ASP A CA 1
ATOM 715 C C . ASP A 1 99 ? -1.767 0.643 17.238 1.00 95.12 99 ASP A C 1
ATOM 717 O O . ASP A 1 99 ? -0.622 0.183 17.156 1.00 95.12 99 ASP A O 1
ATOM 721 N N . ALA A 1 100 ? -2.254 1.513 16.357 1.00 91.12 100 ALA A N 1
ATOM 722 C CA . ALA A 1 100 ? -1.419 2.139 15.339 1.00 91.12 100 ALA A CA 1
ATOM 723 C C . ALA A 1 100 ? -0.509 3.200 15.968 1.00 91.12 100 ALA A C 1
ATOM 725 O O . ALA A 1 100 ? -0.834 3.760 17.013 1.00 91.12 100 ALA A O 1
ATOM 726 N N . ASP A 1 101 ? 0.627 3.477 15.328 1.00 92.31 101 ASP A N 1
ATOM 727 C CA . ASP A 1 101 ? 1.407 4.665 15.666 1.00 92.31 101 ASP A CA 1
ATOM 728 C C . ASP A 1 101 ? 0.612 5.917 15.262 1.00 92.31 101 ASP A C 1
ATOM 730 O O . ASP A 1 101 ? 0.044 5.953 14.165 1.00 92.31 101 ASP A O 1
ATOM 734 N N . ASP A 1 102 ? 0.615 6.947 16.114 1.00 92.25 102 ASP A N 1
ATOM 735 C CA . ASP A 1 102 ? -0.105 8.212 15.882 1.00 92.25 102 ASP A CA 1
ATOM 736 C C . ASP A 1 102 ? 0.240 8.829 14.510 1.00 92.25 102 ASP A C 1
ATOM 738 O O . ASP A 1 102 ? -0.610 9.426 13.853 1.00 92.25 102 ASP A O 1
ATOM 742 N N . ASP A 1 103 ? 1.477 8.637 14.038 1.00 91.31 103 ASP A N 1
ATOM 743 C CA . ASP A 1 103 ? 1.946 9.130 12.739 1.00 91.31 103 ASP A CA 1
ATOM 744 C C . ASP A 1 103 ? 1.267 8.419 11.553 1.00 91.31 103 ASP A C 1
ATOM 746 O O . ASP A 1 103 ? 0.993 9.044 10.528 1.00 91.31 103 ASP A O 1
ATOM 750 N N . VAL A 1 104 ? 0.953 7.124 11.681 1.00 91.31 104 VAL A N 1
ATOM 751 C CA . VAL A 1 104 ? 0.234 6.360 10.644 1.00 91.31 104 VAL A CA 1
ATOM 752 C C . VAL A 1 104 ? -1.232 6.780 10.594 1.00 91.31 104 VAL A C 1
ATOM 754 O O . VAL A 1 104 ? -1.806 6.890 9.512 1.00 91.31 104 VAL A O 1
ATOM 757 N N . GLU A 1 105 ? -1.841 7.034 11.751 1.00 91.00 105 GLU A N 1
ATOM 758 C CA . GLU A 1 105 ? -3.209 7.550 11.817 1.00 91.00 105 GLU A CA 1
ATOM 759 C C . GLU A 1 105 ? -3.285 8.954 11.203 1.00 91.00 105 GLU A C 1
ATOM 761 O O . GLU A 1 105 ? -4.065 9.178 10.277 1.00 91.00 105 GLU A O 1
ATOM 766 N N . ALA A 1 106 ? -2.382 9.854 11.604 1.00 90.75 106 ALA A N 1
ATOM 767 C CA . ALA A 1 106 ? -2.279 11.196 11.036 1.00 90.75 106 ALA A CA 1
ATOM 768 C C . ALA A 1 106 ? -2.012 11.180 9.519 1.00 90.75 106 ALA A C 1
ATOM 770 O O . ALA A 1 106 ? -2.529 12.025 8.781 1.00 90.75 106 ALA A O 1
ATOM 771 N N . PHE A 1 107 ? -1.232 10.214 9.026 1.00 90.81 107 PHE A N 1
ATOM 772 C CA . PHE A 1 107 ? -1.036 10.006 7.593 1.00 90.81 107 PHE A CA 1
ATOM 773 C C . PHE A 1 107 ? -2.363 9.699 6.888 1.00 90.81 107 PHE A C 1
ATOM 775 O O . PHE A 1 107 ? -2.715 10.362 5.912 1.00 90.81 107 PHE A O 1
ATOM 782 N N . VAL A 1 108 ? -3.122 8.714 7.374 1.00 89.25 108 VAL A N 1
ATOM 783 C CA . VAL A 1 108 ? -4.384 8.308 6.732 1.00 89.25 108 VAL A CA 1
ATOM 784 C C . VAL A 1 108 ? -5.421 9.431 6.794 1.00 89.25 108 VAL A C 1
ATOM 786 O O . VAL A 1 108 ? -6.157 9.637 5.835 1.00 89.25 108 VAL A O 1
ATOM 789 N N . GLU A 1 109 ? -5.446 10.209 7.876 1.00 89.38 109 GLU A N 1
ATOM 790 C CA . GLU A 1 109 ? -6.344 11.362 8.006 1.00 89.38 109 GLU A CA 1
ATOM 791 C C . GLU A 1 109 ? -5.971 12.548 7.100 1.00 89.38 109 GLU A C 1
ATOM 793 O O . GLU A 1 109 ? -6.839 13.346 6.738 1.00 89.38 109 GLU A O 1
ATOM 798 N N . SER A 1 110 ? -4.689 12.694 6.750 1.00 87.75 110 SER A N 1
ATOM 799 C CA . SER A 1 110 ? -4.192 13.807 5.928 1.00 87.75 110 SER A CA 1
ATOM 800 C C . SER A 1 110 ? -4.107 13.492 4.434 1.00 87.75 110 SER A C 1
ATOM 802 O O . SER A 1 110 ? -4.013 14.418 3.625 1.00 87.75 110 SER A O 1
ATOM 804 N N . THR A 1 111 ? -4.163 12.214 4.057 1.00 88.75 111 THR A N 1
ATOM 805 C CA . THR A 1 111 ? -4.090 11.772 2.662 1.00 88.75 111 THR A CA 1
ATOM 806 C C . THR A 1 111 ? -5.447 11.791 1.971 1.00 88.75 111 THR A C 1
ATOM 808 O O . THR A 1 111 ? -6.492 11.511 2.553 1.00 88.75 111 THR A O 1
ATOM 811 N N . VAL A 1 112 ? -5.428 12.130 0.683 1.00 91.44 112 VAL A N 1
ATOM 812 C CA . VAL A 1 112 ? -6.596 12.033 -0.213 1.00 91.44 112 VAL A CA 1
ATOM 813 C C . VAL A 1 112 ? -6.446 10.842 -1.164 1.00 91.44 112 VAL A C 1
ATOM 815 O O . VAL A 1 112 ? -7.431 10.351 -1.710 1.00 91.44 112 VAL A O 1
ATOM 818 N N . VAL A 1 113 ? -5.212 10.376 -1.355 1.00 92.56 113 VAL A N 1
ATOM 819 C CA . VAL A 1 113 ? -4.841 9.270 -2.238 1.00 92.56 113 VAL A CA 1
ATOM 820 C C . VAL A 1 113 ? -4.816 7.972 -1.438 1.00 92.56 113 VAL A C 1
ATOM 822 O O . VAL A 1 113 ? -4.186 7.904 -0.382 1.00 92.56 113 VAL A O 1
ATOM 825 N N . THR A 1 114 ? -5.478 6.930 -1.942 1.00 95.19 114 THR A N 1
ATOM 826 C CA . THR A 1 114 ? -5.415 5.595 -1.329 1.00 95.19 114 THR A CA 1
ATOM 827 C C . THR A 1 114 ? -4.134 4.858 -1.727 1.00 95.19 114 THR A C 1
ATOM 829 O O . THR A 1 114 ? -3.493 5.187 -2.726 1.00 95.19 114 THR A O 1
ATOM 832 N N . LEU A 1 115 ? -3.770 3.797 -0.995 1.00 96.00 115 LEU A N 1
ATOM 833 C CA . LEU A 1 115 ? -2.640 2.942 -1.381 1.00 96.00 115 LEU A CA 1
ATOM 834 C C . LEU A 1 115 ? -2.823 2.353 -2.793 1.00 96.00 115 LEU A C 1
ATOM 836 O O . LEU A 1 115 ? -1.856 2.253 -3.545 1.00 96.00 115 LEU A O 1
ATOM 840 N N . ALA A 1 116 ? -4.053 1.982 -3.164 1.00 95.06 116 ALA A N 1
ATOM 841 C CA . ALA A 1 116 ? -4.364 1.479 -4.499 1.00 95.06 116 ALA A CA 1
ATOM 842 C C . ALA A 1 116 ? -4.147 2.557 -5.575 1.00 95.06 116 ALA A C 1
ATOM 844 O O . ALA A 1 116 ? -3.490 2.287 -6.578 1.00 95.06 116 ALA A O 1
ATOM 845 N N . ASP A 1 117 ? -4.612 3.786 -5.345 1.00 94.62 117 ASP A N 1
ATOM 846 C CA . ASP A 1 117 ? -4.392 4.898 -6.279 1.00 94.62 117 ASP A CA 1
ATOM 847 C C . ASP A 1 117 ? -2.897 5.209 -6.444 1.00 94.62 117 ASP A C 1
ATOM 849 O O . ASP A 1 117 ? -2.426 5.452 -7.554 1.00 94.62 117 ASP A O 1
ATOM 853 N N . ALA A 1 118 ? -2.128 5.149 -5.352 1.00 95.94 118 ALA A N 1
ATOM 854 C CA . ALA A 1 118 ? -0.684 5.349 -5.397 1.00 95.94 118 ALA A CA 1
ATOM 855 C C . ALA A 1 118 ? 0.027 4.257 -6.213 1.00 95.94 118 ALA A C 1
ATOM 857 O O . ALA A 1 118 ? 0.914 4.557 -7.012 1.00 95.94 118 ALA A O 1
ATOM 858 N N . ILE A 1 119 ? -0.382 2.994 -6.054 1.00 95.75 119 ILE A N 1
ATOM 859 C CA . ILE A 1 119 ? 0.130 1.873 -6.852 1.00 95.75 119 ILE A CA 1
ATOM 860 C C . ILE A 1 119 ? -0.196 2.065 -8.337 1.00 95.75 119 ILE A C 1
ATOM 862 O O . ILE A 1 119 ? 0.682 1.855 -9.174 1.00 95.75 119 ILE A O 1
ATOM 866 N N . ASP A 1 120 ? -1.424 2.472 -8.669 1.00 93.88 120 ASP A N 1
ATOM 867 C CA . ASP A 1 120 ? -1.827 2.732 -10.055 1.00 93.88 120 ASP A CA 1
ATOM 868 C C . ASP A 1 120 ? -1.017 3.887 -10.665 1.00 93.88 120 ASP A C 1
ATOM 870 O O . ASP A 1 120 ? -0.431 3.740 -11.739 1.00 93.88 120 ASP A O 1
ATOM 874 N N . ALA A 1 121 ? -0.884 5.007 -9.949 1.00 93.88 121 ALA A N 1
ATOM 875 C CA . ALA A 1 121 ? -0.079 6.148 -10.384 1.00 93.88 121 ALA A CA 1
ATOM 876 C C . ALA A 1 121 ? 1.394 5.765 -10.615 1.00 93.88 121 ALA A C 1
ATOM 878 O O . ALA A 1 121 ? 1.968 6.099 -11.657 1.00 93.88 121 ALA A O 1
ATOM 879 N N . ALA A 1 122 ? 1.995 5.020 -9.683 1.00 95.00 122 ALA A N 1
ATOM 880 C CA . ALA A 1 122 ? 3.376 4.562 -9.792 1.00 95.00 122 ALA A CA 1
ATOM 881 C C . ALA A 1 122 ? 3.574 3.591 -10.966 1.00 95.00 122 ALA A C 1
ATOM 883 O O . ALA A 1 122 ? 4.505 3.768 -11.749 1.00 95.00 122 ALA A O 1
ATOM 884 N N . ALA A 1 123 ? 2.684 2.607 -11.132 1.00 91.50 123 ALA A N 1
ATOM 885 C CA . ALA A 1 123 ? 2.761 1.626 -12.216 1.00 91.50 123 ALA A CA 1
ATOM 886 C C . ALA A 1 123 ? 2.532 2.248 -13.604 1.00 91.50 123 ALA A C 1
ATOM 888 O O . ALA A 1 123 ? 3.106 1.785 -14.590 1.00 91.50 123 ALA A O 1
ATOM 889 N N . ASN A 1 124 ? 1.728 3.313 -13.686 1.00 90.81 124 ASN A N 1
ATOM 890 C CA . ASN A 1 124 ? 1.552 4.087 -14.913 1.00 90.81 124 ASN A CA 1
ATOM 891 C C . ASN A 1 124 ? 2.796 4.926 -15.257 1.00 90.81 124 ASN A C 1
ATOM 893 O O . ASN A 1 124 ? 3.115 5.098 -16.434 1.00 90.81 124 ASN A O 1
ATOM 897 N N . ALA A 1 125 ? 3.500 5.448 -14.249 1.00 91.88 125 ALA A N 1
ATOM 898 C CA . ALA A 1 125 ? 4.713 6.243 -14.440 1.00 91.88 125 ALA A CA 1
ATOM 899 C C . ALA A 1 125 ? 5.957 5.386 -14.728 1.00 91.88 125 ALA A C 1
ATOM 901 O O . ALA A 1 125 ? 6.808 5.783 -15.526 1.00 91.88 125 ALA A O 1
ATOM 902 N N . TYR A 1 126 ? 6.060 4.220 -14.090 1.00 92.50 126 TYR A N 1
ATOM 903 C CA . TYR A 1 126 ? 7.161 3.277 -14.248 1.00 92.50 126 TYR A CA 1
ATOM 904 C C . TYR A 1 126 ? 6.599 1.855 -14.427 1.00 92.50 126 TYR A C 1
ATOM 906 O O . TYR A 1 126 ? 6.317 1.168 -13.441 1.00 92.50 126 TYR A O 1
ATOM 914 N N . PRO A 1 127 ? 6.388 1.408 -15.680 1.00 90.44 127 PRO A N 1
ATOM 915 C CA . PRO A 1 127 ? 5.805 0.101 -15.959 1.00 90.44 127 PRO A CA 1
ATOM 916 C C . PRO A 1 127 ? 6.666 -1.043 -15.418 1.00 90.44 127 PRO A C 1
ATOM 918 O O . PRO A 1 127 ? 7.841 -1.168 -15.749 1.00 90.44 127 PRO A O 1
ATOM 921 N N . GLY A 1 128 ? 6.055 -1.912 -14.618 1.00 90.88 128 GLY A N 1
ATOM 922 C CA . GLY A 1 128 ? 6.702 -3.089 -14.050 1.00 90.88 128 GLY A CA 1
ATOM 923 C C . GLY A 1 128 ? 5.795 -3.803 -13.054 1.00 90.88 128 GLY A C 1
ATOM 924 O O . GLY A 1 128 ? 4.612 -3.473 -12.906 1.00 90.88 128 GLY A O 1
ATOM 925 N N . ARG A 1 129 ? 6.346 -4.803 -12.366 1.00 92.06 129 ARG A N 1
ATOM 926 C CA . ARG A 1 129 ? 5.624 -5.557 -11.338 1.00 92.06 129 ARG A CA 1
ATOM 927 C C . ARG A 1 129 ? 5.778 -4.872 -9.986 1.00 92.06 129 ARG A C 1
ATOM 929 O O . ARG A 1 129 ? 6.890 -4.726 -9.492 1.00 92.06 129 ARG A O 1
ATOM 936 N N . VAL A 1 130 ? 4.671 -4.522 -9.342 1.00 94.25 130 VAL A N 1
ATOM 937 C CA . VAL A 1 130 ? 4.715 -3.958 -7.987 1.00 94.25 130 VAL A CA 1
ATOM 938 C C . VAL A 1 130 ? 4.989 -5.081 -6.989 1.00 94.25 130 VAL A C 1
ATOM 940 O O . VAL A 1 130 ? 4.238 -6.057 -6.914 1.00 94.25 130 VAL A O 1
ATOM 943 N N . ILE A 1 131 ? 6.075 -4.951 -6.227 1.00 94.88 131 ILE A N 1
ATOM 944 C CA . ILE A 1 131 ? 6.483 -5.947 -5.224 1.00 94.88 131 ILE A CA 1
ATOM 945 C C . ILE A 1 131 ? 6.214 -5.483 -3.796 1.00 94.88 131 ILE A C 1
ATOM 947 O O . ILE A 1 131 ? 6.015 -6.311 -2.910 1.00 94.88 131 ILE A O 1
ATOM 951 N N . SER A 1 132 ? 6.152 -4.176 -3.563 1.00 96.81 132 SER A N 1
ATOM 952 C CA . SER A 1 132 ? 5.692 -3.611 -2.301 1.00 96.81 132 SER A CA 1
ATOM 953 C C . SER A 1 132 ? 5.179 -2.191 -2.499 1.00 96.81 132 SER A C 1
ATOM 955 O O . SER A 1 132 ? 5.580 -1.496 -3.430 1.00 96.81 132 SER A O 1
ATOM 957 N N . ALA A 1 133 ? 4.299 -1.755 -1.611 1.00 97.75 133 ALA A N 1
ATOM 958 C CA . ALA A 1 133 ? 3.934 -0.358 -1.459 1.00 97.75 133 ALA A CA 1
ATOM 959 C C . ALA A 1 133 ? 3.670 -0.078 0.017 1.00 97.75 133 ALA A C 1
ATOM 961 O O . ALA A 1 133 ? 3.095 -0.917 0.707 1.00 97.75 133 ALA A O 1
ATOM 962 N N . GLN A 1 134 ? 4.087 1.074 0.520 1.00 97.12 134 GLN A N 1
ATOM 963 C CA . GLN A 1 134 ? 3.882 1.443 1.919 1.00 97.12 134 GLN A CA 1
ATOM 964 C C . GLN A 1 134 ? 3.850 2.954 2.083 1.00 97.12 134 GLN A C 1
ATOM 966 O O . GLN A 1 134 ? 4.419 3.678 1.268 1.00 97.12 134 GLN A O 1
ATOM 971 N N . VAL A 1 135 ? 3.217 3.412 3.158 1.00 95.31 135 VAL A N 1
ATOM 972 C CA . VAL A 1 135 ? 3.358 4.798 3.608 1.00 95.31 135 VAL A CA 1
ATOM 973 C C . VAL A 1 135 ? 4.819 5.096 3.965 1.00 95.31 135 VAL A C 1
ATOM 975 O O . VAL A 1 135 ? 5.516 4.256 4.544 1.00 95.31 135 VAL A O 1
ATOM 978 N N . ASP A 1 136 ? 5.273 6.288 3.604 1.00 93.62 136 ASP A N 1
ATOM 979 C CA . ASP A 1 136 ? 6.524 6.893 4.047 1.00 93.62 136 ASP A CA 1
ATOM 980 C C . ASP A 1 136 ? 6.189 8.064 4.974 1.00 93.62 136 ASP A C 1
ATOM 982 O O . ASP A 1 136 ? 5.380 8.933 4.644 1.00 93.62 136 ASP A O 1
ATOM 986 N N . LEU A 1 137 ? 6.778 8.035 6.168 1.00 84.88 137 LEU A N 1
ATOM 987 C CA . LEU A 1 137 ? 6.500 8.972 7.255 1.00 84.88 137 LEU A CA 1
ATOM 988 C C . LEU A 1 137 ? 7.614 10.020 7.412 1.00 84.88 137 LEU A C 1
ATOM 990 O O . LEU A 1 137 ? 7.432 10.998 8.136 1.00 84.88 137 LEU A O 1
ATOM 994 N N . ASP A 1 138 ? 8.753 9.856 6.729 1.00 82.31 138 ASP A N 1
ATOM 995 C CA . ASP A 1 138 ? 9.943 10.685 6.953 1.00 82.31 138 ASP A CA 1
ATOM 996 C C . ASP A 1 138 ? 9.907 12.025 6.180 1.00 82.31 138 ASP A C 1
ATOM 998 O O . ASP A 1 138 ? 10.633 12.964 6.523 1.00 82.31 138 ASP A O 1
ATOM 1002 N N . GLY A 1 139 ? 9.061 12.144 5.146 1.00 73.94 139 GLY A N 1
ATOM 1003 C CA . GLY A 1 139 ? 9.065 13.263 4.188 1.00 73.94 139 GLY A CA 1
ATOM 1004 C C . GLY A 1 139 ? 7.745 14.022 4.015 1.00 73.94 139 GLY A C 1
ATOM 1005 O O . GLY A 1 139 ? 7.674 14.917 3.172 1.00 73.94 139 GLY A O 1
ATOM 1006 N N . GLY A 1 140 ? 6.714 13.693 4.797 1.00 80.56 140 GLY A N 1
ATOM 1007 C CA . GLY A 1 140 ? 5.327 14.114 4.556 1.00 80.56 140 GLY A CA 1
ATOM 1008 C C . GLY A 1 140 ? 4.474 12.964 4.010 1.00 80.56 140 GLY A C 1
ATOM 1009 O O . GLY A 1 140 ? 4.997 11.864 3.833 1.00 80.56 140 GLY A O 1
ATOM 1010 N N . PRO A 1 141 ? 3.166 13.181 3.768 1.00 89.00 141 PRO A N 1
ATOM 1011 C CA . PRO A 1 141 ? 2.259 12.108 3.390 1.00 89.00 141 PRO A CA 1
ATOM 1012 C C . PRO A 1 141 ? 2.595 11.616 1.982 1.00 89.00 141 PRO A C 1
ATOM 1014 O O . PRO A 1 141 ? 2.122 12.171 0.997 1.00 89.00 141 PRO A O 1
ATOM 1017 N N . SER A 1 142 ? 3.436 10.595 1.874 1.00 94.94 142 SER A N 1
ATOM 1018 C CA . SER A 1 142 ? 3.803 9.966 0.612 1.00 94.94 142 SER A CA 1
ATOM 1019 C C . SER A 1 142 ? 3.771 8.443 0.710 1.00 94.94 142 SER A C 1
ATOM 1021 O O . SER A 1 142 ? 3.857 7.859 1.786 1.00 94.94 142 SER A O 1
ATOM 1023 N N . PHE A 1 143 ? 3.616 7.789 -0.432 1.00 96.38 143 PHE A N 1
ATOM 1024 C CA . PHE A 1 143 ? 3.735 6.348 -0.575 1.00 96.38 143 PHE A CA 1
ATOM 1025 C C . PHE A 1 143 ? 5.027 6.029 -1.313 1.00 96.38 143 PHE A C 1
ATOM 1027 O O . PHE A 1 143 ? 5.353 6.676 -2.305 1.00 96.38 143 PHE A O 1
ATOM 1034 N N . VAL A 1 144 ? 5.733 4.993 -0.879 1.00 97.12 144 VAL A N 1
ATOM 1035 C CA . VAL A 1 144 ? 6.853 4.415 -1.624 1.00 97.12 144 VAL A CA 1
ATOM 1036 C C . VAL A 1 144 ? 6.390 3.091 -2.212 1.00 97.12 144 VAL A C 1
ATOM 1038 O O . VAL A 1 144 ? 6.085 2.148 -1.481 1.00 97.12 144 VAL A O 1
ATOM 1041 N N . VAL A 1 145 ? 6.338 3.032 -3.540 1.00 97.25 145 VAL A N 1
ATOM 1042 C CA . VAL A 1 145 ? 5.955 1.861 -4.332 1.00 97.25 145 VAL A CA 1
ATOM 1043 C C . VAL A 1 145 ? 7.213 1.275 -4.961 1.00 97.25 145 VAL A C 1
ATOM 1045 O O . VAL A 1 145 ? 7.854 1.917 -5.785 1.00 97.25 145 VAL A O 1
ATOM 1048 N N . THR A 1 146 ? 7.590 0.056 -4.587 1.00 96.81 146 THR A N 1
ATOM 1049 C CA . THR A 1 146 ? 8.741 -0.628 -5.191 1.00 96.81 146 THR A CA 1
ATOM 1050 C C . THR A 1 146 ? 8.282 -1.447 -6.386 1.00 96.81 146 THR A C 1
ATOM 1052 O O . THR A 1 146 ? 7.445 -2.348 -6.253 1.00 96.81 146 THR A O 1
ATOM 1055 N N . ILE A 1 147 ? 8.858 -1.145 -7.546 1.00 94.81 147 ILE A N 1
ATOM 1056 C CA . ILE A 1 147 ? 8.530 -1.777 -8.821 1.00 94.81 147 ILE A CA 1
ATOM 1057 C C . ILE A 1 147 ? 9.743 -2.556 -9.322 1.00 94.81 147 ILE A C 1
ATOM 1059 O O . ILE A 1 147 ? 10.849 -2.029 -9.381 1.00 94.81 147 ILE A O 1
ATOM 1063 N N . GLU A 1 148 ? 9.528 -3.820 -9.667 1.00 93.00 148 GLU A N 1
ATOM 1064 C CA . GLU A 1 148 ? 10.501 -4.682 -10.328 1.00 93.00 148 GLU A CA 1
ATOM 1065 C C . GLU A 1 148 ? 10.316 -4.599 -11.850 1.00 93.00 148 GLU A C 1
ATOM 1067 O O . GLU A 1 148 ? 9.229 -4.883 -12.370 1.00 93.00 148 GLU A O 1
ATOM 1072 N N . ALA A 1 149 ? 11.376 -4.220 -12.562 1.00 91.12 149 ALA A N 1
ATOM 1073 C CA . ALA A 1 149 ? 11.427 -4.163 -14.021 1.00 91.12 149 ALA A CA 1
ATOM 1074 C C . ALA A 1 149 ? 12.836 -4.542 -14.494 1.00 91.12 149 ALA A C 1
ATOM 1076 O O . ALA A 1 149 ? 13.824 -4.150 -13.884 1.00 91.12 149 ALA A O 1
ATOM 1077 N N . ASP A 1 150 ? 12.932 -5.354 -15.549 1.00 89.31 150 ASP A N 1
ATOM 1078 C CA . ASP A 1 150 ? 14.206 -5.776 -16.158 1.00 89.31 150 ASP A CA 1
ATOM 1079 C C . ASP A 1 150 ? 15.242 -6.407 -15.196 1.00 89.31 150 ASP A C 1
ATOM 1081 O O . ASP A 1 150 ? 16.429 -6.495 -15.502 1.00 89.31 150 ASP A O 1
ATOM 1085 N N . GLY A 1 151 ? 14.782 -6.939 -14.057 1.00 88.56 151 GLY A N 1
ATOM 1086 C CA . GLY A 1 151 ? 15.629 -7.552 -13.028 1.00 88.56 151 GLY A CA 1
ATOM 1087 C C . GLY A 1 151 ? 16.150 -6.580 -11.965 1.00 88.56 151 GLY A C 1
ATOM 1088 O O . GLY A 1 151 ? 16.825 -7.028 -11.037 1.00 88.56 151 GLY A O 1
ATOM 1089 N N . ASP A 1 152 ? 15.800 -5.299 -12.067 1.00 91.44 152 ASP A N 1
ATOM 1090 C CA . ASP A 1 152 ? 16.095 -4.259 -11.086 1.00 91.44 152 ASP A CA 1
ATOM 1091 C C . ASP A 1 152 ? 14.842 -3.885 -10.284 1.00 91.44 152 ASP A C 1
ATOM 1093 O O . ASP A 1 152 ? 13.707 -4.087 -10.725 1.00 91.44 152 ASP A O 1
ATOM 1097 N N . THR A 1 153 ? 15.045 -3.327 -9.088 1.00 93.25 153 THR A N 1
ATOM 1098 C CA . THR A 1 153 ? 13.970 -2.782 -8.253 1.00 93.25 153 THR A CA 1
ATOM 1099 C C . THR A 1 153 ? 14.126 -1.277 -8.097 1.00 93.25 153 THR A C 1
ATOM 1101 O O . THR A 1 153 ? 15.164 -0.775 -7.663 1.00 93.25 153 THR A O 1
ATOM 1104 N N . VAL A 1 154 ? 13.067 -0.546 -8.435 1.00 95.25 154 VAL A N 1
ATOM 1105 C CA . VAL A 1 154 ? 13.034 0.915 -8.393 1.00 95.25 154 VAL A CA 1
ATOM 1106 C C . VAL A 1 154 ? 11.965 1.365 -7.399 1.00 95.25 154 VAL A C 1
ATOM 1108 O O . VAL A 1 154 ? 10.795 1.008 -7.562 1.00 95.25 154 VAL A O 1
ATOM 1111 N N . PRO A 1 155 ? 12.327 2.135 -6.359 1.00 96.38 155 PRO A N 1
ATOM 1112 C CA . PRO A 1 155 ? 11.346 2.777 -5.501 1.00 96.38 155 PRO A CA 1
ATOM 1113 C C . PRO A 1 155 ? 10.786 4.012 -6.212 1.00 96.38 155 PRO A C 1
ATOM 1115 O O . PRO A 1 155 ? 11.535 4.891 -6.623 1.00 96.38 155 PRO A O 1
ATOM 1118 N N . VAL A 1 156 ? 9.471 4.086 -6.343 1.00 96.12 156 VAL A N 1
ATOM 1119 C CA . VAL A 1 156 ? 8.734 5.220 -6.901 1.00 96.12 156 VAL A CA 1
ATOM 1120 C C . VAL A 1 156 ? 7.959 5.876 -5.767 1.00 96.12 156 VAL A C 1
ATOM 1122 O O . VAL A 1 156 ? 7.160 5.220 -5.101 1.00 96.12 156 VAL A O 1
ATOM 1125 N N . THR A 1 157 ? 8.194 7.163 -5.533 1.00 96.88 157 THR A N 1
ATOM 1126 C CA . THR A 1 157 ? 7.482 7.924 -4.503 1.00 96.88 157 THR A CA 1
ATOM 1127 C C . THR A 1 157 ? 6.247 8.577 -5.109 1.00 96.88 157 THR A C 1
ATOM 1129 O O . THR A 1 157 ? 6.326 9.178 -6.179 1.00 96.88 157 THR A O 1
ATOM 1132 N N . VAL A 1 158 ? 5.114 8.492 -4.420 1.00 96.19 158 VAL A N 1
ATOM 1133 C CA . VAL A 1 158 ? 3.850 9.120 -4.815 1.00 96.19 158 VAL A CA 1
ATOM 1134 C C . VAL A 1 158 ? 3.354 10.003 -3.680 1.00 96.19 158 VAL A C 1
ATOM 1136 O O . VAL A 1 158 ? 3.210 9.536 -2.554 1.00 96.19 158 VAL A O 1
ATOM 1139 N N . ASP A 1 159 ? 3.086 11.274 -3.960 1.00 94.12 159 ASP A N 1
ATOM 1140 C CA . ASP A 1 159 ? 2.515 12.198 -2.982 1.00 94.12 159 ASP A CA 1
ATOM 1141 C C . ASP A 1 159 ? 1.079 11.779 -2.618 1.00 94.12 159 ASP A C 1
ATOM 1143 O O . ASP A 1 159 ? 0.219 11.600 -3.480 1.00 94.12 159 ASP A O 1
ATOM 1147 N N . GLY A 1 160 ? 0.809 11.616 -1.326 1.00 92.06 160 GLY A N 1
ATOM 1148 C CA . GLY A 1 160 ? -0.473 11.157 -0.794 1.00 92.06 160 GLY A CA 1
ATOM 1149 C C . GLY A 1 160 ? -1.573 12.228 -0.773 1.00 92.06 160 GLY A C 1
ATOM 1150 O O . GLY A 1 160 ? -2.729 11.922 -0.468 1.00 92.06 160 GLY A O 1
ATOM 1151 N N . SER A 1 161 ? -1.242 13.479 -1.101 1.00 91.12 161 SER A N 1
ATOM 1152 C CA . SER A 1 161 ? -2.183 14.602 -1.200 1.00 91.12 161 SER A CA 1
ATOM 1153 C C . SER A 1 161 ? -2.551 14.938 -2.650 1.00 91.12 161 SER A C 1
ATOM 1155 O O . SER A 1 161 ? -3.656 15.427 -2.892 1.00 91.12 161 SER A O 1
ATOM 1157 N N . SER A 1 162 ? -1.649 14.696 -3.610 1.00 91.00 162 SER A N 1
ATOM 1158 C CA . SER A 1 162 ? -1.820 15.085 -5.020 1.00 91.00 162 SER A CA 1
ATOM 1159 C C . SER A 1 162 ? -1.689 13.949 -6.041 1.00 91.00 162 SER A C 1
ATOM 1161 O O . SER A 1 162 ? -2.037 14.158 -7.204 1.00 91.00 162 SER A O 1
ATOM 1163 N N . ALA A 1 163 ? -1.219 12.767 -5.632 1.00 91.38 163 ALA A N 1
ATOM 1164 C CA . ALA A 1 163 ? -0.812 11.660 -6.504 1.00 91.38 163 ALA A CA 1
ATOM 1165 C C . ALA A 1 163 ? 0.350 12.010 -7.459 1.00 91.38 163 ALA A C 1
A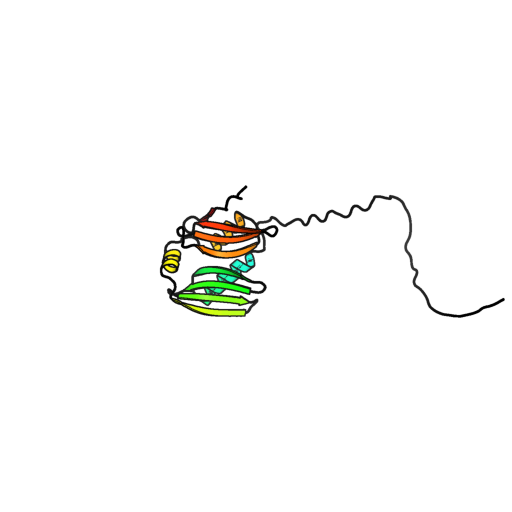TOM 1167 O O . ALA A 1 163 ? 0.566 11.330 -8.464 1.00 91.38 163 ALA A O 1
ATOM 1168 N N . GLU A 1 164 ? 1.113 13.068 -7.165 1.00 93.69 164 GLU A N 1
ATOM 1169 C CA . GLU A 1 164 ? 2.305 13.417 -7.939 1.00 93.69 164 GLU A CA 1
ATOM 1170 C C . GLU A 1 164 ? 3.406 12.370 -7.754 1.00 93.69 164 GLU A C 1
ATOM 1172 O O . GLU A 1 164 ? 3.745 11.986 -6.636 1.00 93.69 164 GLU A O 1
ATOM 1177 N N . VAL A 1 165 ? 3.984 11.920 -8.868 1.00 95.38 165 VAL A N 1
ATOM 1178 C CA . VAL A 1 165 ? 4.972 10.838 -8.886 1.00 95.38 165 VAL A CA 1
ATOM 1179 C C . VAL A 1 165 ? 6.392 11.394 -8.997 1.00 95.38 165 VAL A C 1
ATOM 1181 O O . VAL A 1 165 ? 6.682 12.225 -9.857 1.00 95.38 165 VAL A O 1
ATOM 1184 N N . SER A 1 166 ? 7.293 10.886 -8.158 1.00 94.69 166 SER A N 1
ATOM 1185 C CA . SER A 1 166 ? 8.731 11.161 -8.168 1.00 94.69 166 SER A CA 1
ATOM 1186 C C . SER A 1 166 ? 9.519 9.856 -8.289 1.00 94.69 166 SER A C 1
ATOM 1188 O O . SER A 1 166 ? 9.381 8.954 -7.467 1.00 94.69 166 SER A O 1
ATOM 1190 N N . ILE A 1 167 ? 10.369 9.761 -9.312 1.00 91.31 167 ILE A N 1
ATOM 1191 C CA . ILE A 1 167 ? 11.245 8.606 -9.561 1.00 91.31 167 ILE A CA 1
ATOM 1192 C C . ILE A 1 167 ? 12.681 9.028 -9.217 1.00 91.31 167 ILE A C 1
ATOM 1194 O O . ILE A 1 167 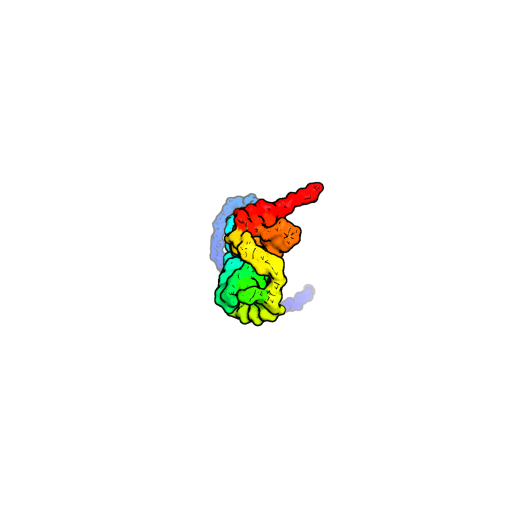? 13.092 10.120 -9.627 1.00 91.31 167 ILE A O 1
ATOM 1198 N N . PRO A 1 168 ? 13.459 8.224 -8.470 1.00 85.00 168 PRO A N 1
ATOM 1199 C CA . PRO A 1 168 ? 14.843 8.543 -8.160 1.00 85.00 168 PRO A CA 1
ATOM 1200 C C . PRO A 1 168 ? 15.646 8.673 -9.452 1.00 85.00 168 PRO A C 1
ATOM 1202 O O . PRO A 1 168 ? 15.642 7.785 -10.303 1.00 85.00 168 PRO A O 1
ATOM 1205 N N . SER A 1 169 ? 16.355 9.789 -9.597 1.00 75.88 169 SER A N 1
ATOM 1206 C CA . SER A 1 169 ? 17.290 9.982 -10.699 1.00 75.88 169 SER A CA 1
ATOM 1207 C C . SER A 1 169 ? 18.385 8.920 -10.619 1.00 75.88 169 SER A C 1
ATOM 1209 O O . SER A 1 169 ? 19.046 8.803 -9.583 1.00 75.88 169 SER A O 1
ATOM 1211 N N . GLU A 1 170 ? 18.619 8.182 -11.706 1.00 64.00 170 GLU A N 1
ATOM 1212 C CA . GLU A 1 170 ? 19.783 7.301 -11.805 1.00 64.00 170 GLU A CA 1
ATOM 1213 C C . GLU A 1 170 ? 21.044 8.129 -11.522 1.00 64.00 170 GLU A C 1
ATOM 1215 O O . GLU A 1 170 ? 21.334 9.114 -12.208 1.00 64.00 170 GLU A O 1
ATOM 1220 N N . SER A 1 171 ? 21.773 7.781 -10.460 1.00 52.09 171 SER A N 1
ATOM 1221 C CA . SER A 1 171 ? 23.055 8.417 -10.160 1.00 52.09 171 SER A CA 1
ATOM 1222 C C . SER A 1 171 ? 24.054 7.967 -11.226 1.00 52.09 171 SER A C 1
ATOM 1224 O O . SER A 1 171 ? 24.590 6.865 -11.137 1.00 52.09 171 SER A O 1
ATOM 1226 N N . SER A 1 172 ? 24.219 8.791 -12.267 1.00 42.81 172 SER A N 1
ATOM 1227 C CA . SER A 1 172 ? 25.185 8.591 -13.360 1.00 42.81 172 SER A CA 1
ATOM 1228 C C . SER A 1 172 ? 26.636 8.653 -12.890 1.00 42.81 172 SER A C 1
ATOM 1230 O O . SER A 1 172 ? 26.927 9.444 -11.962 1.00 42.81 172 SER A O 1
#

Organism: NCBI:txid1282737

Sequence (172 aa):
MNGMWKRWAAAALVLSVAGCATTDDPYIPPSATAEIDTSPGPANTEIFSVIERAESVVDGSAVGVEARLDAYTVKVLTDGRLAEVTVVGTGIIINRLGDADDDVEAFVESTVVTLADAIDAAANAYPGRVISAQVDLDGGPSFVVTIEADGDTVPVTVDGSSAEVSIPSESS

pLDDT: mean 79.71, std 22.54, range [34.47, 98.06]

Secondary structure (DSSP, 8-state):
--------------------------------------SS-TTSHHHHHHHHHHHHHHTSEEEEEEEETTEEEEEEEETTEEEEEEEETTEEEEEEEEEPPHHHHHHHHH-SS-HHHHHHHHHHHS-SEEEEEEEE-SSSSEEEEEEEETTEEEEEEEETTT--EE-PPP--

Radius of gyration: 28.4 Å; chains: 1; bounding box: 52×84×73 Å

InterPro domains:
  IPR025711 PepSY domain [PF03413] (113-165)